Protein AF-A0A087UY88-F1 (afdb_monomer_lite)

Structure (mmCIF, N/CA/C/O backbone):
data_AF-A0A087UY88-F1
#
_entry.id   AF-A0A087UY88-F1
#
loop_
_atom_site.group_PDB
_atom_site.id
_atom_site.type_symbol
_atom_site.label_atom_id
_atom_site.label_alt_id
_atom_site.label_comp_id
_atom_site.label_asym_id
_atom_site.label_entity_id
_atom_site.label_seq_id
_atom_site.pdbx_PDB_ins_code
_atom_site.Cartn_x
_atom_site.Cartn_y
_atom_site.Cartn_z
_atom_site.occupancy
_atom_site.B_iso_or_equiv
_atom_site.auth_seq_id
_atom_site.auth_comp_id
_atom_site.auth_asym_id
_atom_site.auth_atom_id
_atom_site.pdbx_PDB_model_num
ATOM 1 N N . MET A 1 1 ? -2.947 -26.853 -0.147 1.00 39.25 1 MET A N 1
ATOM 2 C CA . MET A 1 1 ? -1.763 -25.97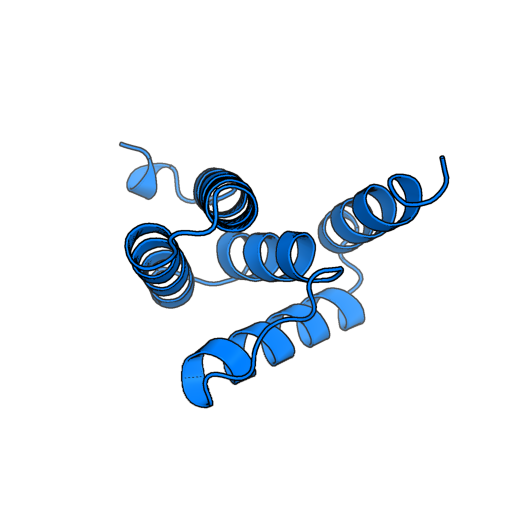2 -0.004 1.00 39.25 1 MET A CA 1
ATOM 3 C C . MET A 1 1 ? -1.336 -25.347 -1.350 1.00 39.25 1 MET A C 1
ATOM 5 O O . MET A 1 1 ? -0.202 -25.516 -1.757 1.00 39.25 1 MET A O 1
ATOM 9 N N . GLN A 1 2 ? -2.207 -24.611 -2.062 1.00 45.34 2 GLN A N 1
ATOM 10 C CA . GLN A 1 2 ? -1.881 -24.058 -3.403 1.00 45.34 2 GLN A CA 1
ATOM 11 C C . GLN A 1 2 ? -1.977 -22.519 -3.513 1.00 45.34 2 GLN A C 1
ATOM 13 O O . GLN A 1 2 ? -1.636 -21.947 -4.542 1.00 45.34 2 GLN A O 1
ATOM 18 N N . LYS A 1 3 ? -2.404 -21.814 -2.453 1.00 47.28 3 LYS A N 1
ATOM 19 C CA . LYS A 1 3 ? -2.652 -20.357 -2.498 1.00 47.28 3 LYS A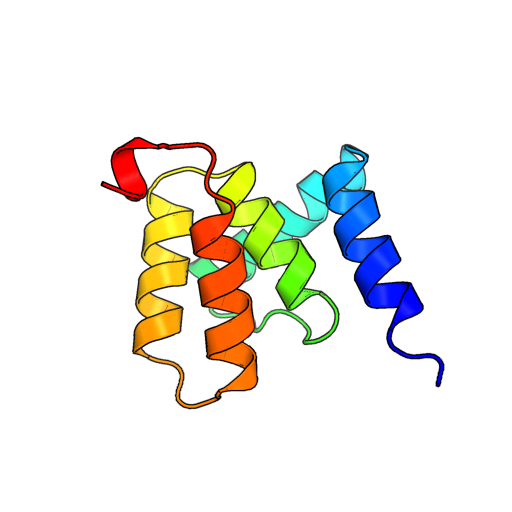 CA 1
ATOM 20 C C . LYS A 1 3 ? -1.415 -19.477 -2.251 1.00 47.28 3 LYS A C 1
ATOM 22 O O . LYS A 1 3 ? -1.475 -18.290 -2.535 1.00 47.28 3 LYS A O 1
ATOM 27 N N . LYS A 1 4 ? -0.302 -20.040 -1.760 1.00 48.78 4 LYS A N 1
ATOM 28 C CA . LYS A 1 4 ? 0.909 -19.278 -1.385 1.00 48.78 4 LYS A CA 1
ATOM 29 C C . LYS A 1 4 ? 1.885 -19.039 -2.543 1.00 48.78 4 LYS A C 1
ATOM 31 O O . LYS A 1 4 ? 2.658 -18.091 -2.506 1.00 48.78 4 LYS A O 1
ATOM 36 N N . LEU A 1 5 ? 1.828 -19.867 -3.589 1.00 47.59 5 LEU A N 1
ATOM 3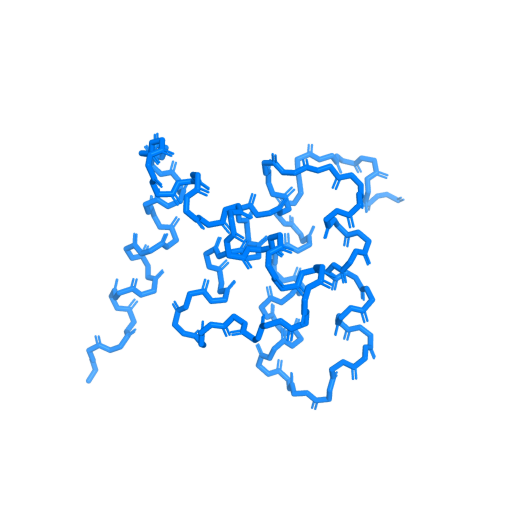7 C CA . LEU A 1 5 ? 2.760 -19.763 -4.714 1.00 47.59 5 LEU A CA 1
ATOM 38 C C . LEU A 1 5 ? 2.419 -18.572 -5.622 1.00 47.59 5 LEU A C 1
ATOM 40 O O . LEU A 1 5 ? 3.310 -17.859 -6.058 1.00 47.59 5 LEU A O 1
ATOM 44 N N . ARG A 1 6 ? 1.125 -18.284 -5.825 1.00 52.62 6 ARG A N 1
ATOM 45 C CA . ARG A 1 6 ? 0.679 -17.128 -6.620 1.00 52.62 6 ARG A CA 1
ATOM 46 C C . ARG A 1 6 ? 1.013 -15.793 -5.960 1.00 52.62 6 ARG A C 1
ATOM 48 O O . ARG A 1 6 ? 1.407 -14.881 -6.666 1.00 52.62 6 ARG A O 1
ATOM 55 N N . SER A 1 7 ? 0.908 -15.682 -4.635 1.00 52.69 7 SER A N 1
ATOM 56 C CA . SER A 1 7 ? 1.278 -14.458 -3.911 1.00 52.69 7 SER A CA 1
ATOM 57 C C . SER A 1 7 ? 2.781 -14.181 -3.964 1.00 52.69 7 SER A C 1
ATOM 59 O O . SER A 1 7 ? 3.173 -13.032 -4.118 1.00 52.69 7 SER A O 1
ATOM 61 N N . ILE A 1 8 ? 3.616 -15.226 -3.899 1.00 55.03 8 ILE A N 1
ATOM 62 C CA . ILE A 1 8 ? 5.073 -15.087 -4.029 1.00 55.03 8 ILE A CA 1
ATOM 63 C C . ILE A 1 8 ? 5.449 -14.771 -5.476 1.00 55.03 8 ILE A C 1
ATOM 65 O O . ILE A 1 8 ? 6.287 -13.911 -5.684 1.00 55.03 8 ILE A O 1
ATOM 69 N N . ILE A 1 9 ? 4.799 -15.385 -6.472 1.00 54.28 9 ILE A N 1
ATOM 70 C CA . ILE A 1 9 ? 5.031 -15.058 -7.887 1.00 54.28 9 ILE A CA 1
ATOM 71 C C . ILE A 1 9 ? 4.578 -13.630 -8.199 1.00 54.28 9 ILE A C 1
ATOM 73 O O . ILE A 1 9 ? 5.279 -12.950 -8.932 1.00 54.28 9 ILE A O 1
ATOM 77 N N . LEU A 1 10 ? 3.469 -13.142 -7.631 1.00 53.34 10 LEU A N 1
ATOM 78 C CA . LEU A 1 10 ? 2.984 -11.772 -7.844 1.00 53.34 10 LEU A CA 1
ATOM 79 C C . LEU A 1 10 ? 3.889 -10.726 -7.165 1.00 53.34 10 LEU A C 1
ATOM 81 O O . LEU A 1 10 ? 4.221 -9.712 -7.767 1.00 53.34 10 LEU A O 1
ATOM 85 N N . ALA A 1 11 ? 4.349 -11.003 -5.939 1.00 55.06 11 ALA A N 1
ATOM 86 C CA . ALA A 1 11 ? 5.360 -10.186 -5.265 1.00 55.06 11 ALA A CA 1
ATOM 87 C C . ALA A 1 11 ? 6.708 -10.226 -6.011 1.00 55.06 11 ALA A C 1
ATOM 89 O O . ALA A 1 11 ? 7.339 -9.191 -6.207 1.00 55.06 11 ALA A O 1
ATOM 90 N N . ALA A 1 12 ? 7.111 -11.404 -6.495 1.00 48.59 12 ALA A N 1
ATOM 91 C CA . ALA A 1 12 ? 8.316 -11.592 -7.291 1.00 48.59 12 ALA A CA 1
ATOM 92 C C . ALA A 1 12 ? 8.216 -10.927 -8.668 1.00 48.59 12 ALA A C 1
ATOM 94 O O . ALA A 1 12 ? 9.230 -10.450 -9.142 1.00 48.59 12 ALA A O 1
ATOM 95 N N . SER A 1 13 ? 7.036 -10.839 -9.295 1.00 51.81 13 SER A N 1
ATOM 96 C CA . SER A 1 13 ? 6.845 -10.177 -10.601 1.00 51.81 13 SER A CA 1
ATOM 97 C C . SER A 1 13 ? 6.741 -8.656 -10.493 1.00 51.81 13 SER A C 1
ATOM 99 O O . SER A 1 13 ? 7.219 -7.969 -11.390 1.00 51.81 13 SER A O 1
ATOM 101 N N . VAL A 1 14 ? 6.257 -8.118 -9.366 1.00 51.53 14 VAL A N 1
ATOM 102 C CA . VAL A 1 14 ? 6.466 -6.697 -9.025 1.00 51.53 14 VAL A CA 1
ATOM 103 C C . VAL A 1 14 ? 7.952 -6.406 -8.782 1.00 51.53 14 VAL A C 1
ATOM 105 O O . VAL A 1 14 ? 8.446 -5.376 -9.226 1.00 51.53 14 VAL A O 1
ATOM 108 N N . LEU A 1 15 ? 8.688 -7.332 -8.154 1.00 50.59 15 LEU A N 1
ATOM 109 C CA . LEU A 1 15 ? 10.150 -7.255 -8.014 1.00 50.59 15 LEU A CA 1
ATOM 110 C C . LEU A 1 15 ? 10.907 -7.454 -9.344 1.00 50.59 15 LEU A C 1
ATOM 112 O O . LEU A 1 15 ? 12.005 -6.922 -9.483 1.00 50.59 15 LEU A O 1
ATOM 116 N N . TYR A 1 16 ? 10.349 -8.194 -10.312 1.00 49.53 16 TYR A N 1
ATOM 117 C CA . TYR A 1 16 ? 11.023 -8.550 -11.573 1.00 49.53 16 TYR A CA 1
ATOM 118 C C . TYR A 1 16 ? 10.935 -7.466 -12.658 1.00 49.53 16 TYR A C 1
ATOM 120 O O . TYR A 1 16 ? 11.598 -7.586 -13.683 1.00 49.53 16 TYR A O 1
ATOM 128 N N . GLY A 1 17 ? 10.158 -6.397 -12.449 1.00 51.12 17 GLY A N 1
ATOM 129 C CA . GLY A 1 17 ? 10.215 -5.212 -13.311 1.00 51.12 17 GLY A CA 1
ATOM 130 C C . GLY A 1 17 ? 9.661 -5.404 -14.725 1.00 51.12 17 GLY A C 1
ATOM 131 O O . GLY A 1 17 ? 10.094 -4.704 -15.639 1.00 51.12 17 GLY A O 1
ATOM 132 N N . ASP A 1 18 ? 8.697 -6.310 -14.922 1.00 62.72 18 ASP A N 1
ATOM 133 C CA . ASP A 1 18 ? 7.905 -6.286 -16.151 1.00 62.72 18 ASP A CA 1
ATOM 134 C C . ASP A 1 18 ? 7.063 -5.002 -16.176 1.00 62.72 18 ASP A C 1
ATOM 136 O O . ASP A 1 18 ? 6.205 -4.770 -15.316 1.00 62.72 18 ASP A O 1
ATOM 140 N N . ASN A 1 19 ? 7.355 -4.141 -17.148 1.00 64.81 19 ASN A N 1
ATOM 141 C CA . ASN A 1 19 ? 6.821 -2.784 -17.208 1.00 64.81 19 ASN A CA 1
ATOM 142 C C . ASN A 1 19 ? 5.284 -2.799 -17.310 1.00 64.81 19 ASN A C 1
ATOM 144 O O . ASN A 1 19 ? 4.611 -1.969 -16.705 1.00 64.81 19 ASN A O 1
ATOM 148 N N . GLU A 1 20 ? 4.712 -3.802 -17.988 1.00 67.88 20 GLU A N 1
ATOM 149 C CA . GLU A 1 20 ? 3.260 -3.967 -18.119 1.00 67.88 20 GLU A CA 1
ATOM 150 C C . GLU A 1 20 ? 2.594 -4.271 -16.767 1.00 67.88 20 GLU A C 1
ATOM 152 O O . GLU A 1 20 ? 1.556 -3.693 -16.425 1.00 67.88 20 GLU A O 1
ATOM 157 N N . THR A 1 21 ? 3.210 -5.134 -15.959 1.00 71.38 21 THR A N 1
ATOM 158 C CA . THR A 1 21 ? 2.698 -5.510 -14.635 1.00 71.38 21 THR A CA 1
ATOM 159 C C . THR A 1 21 ? 2.764 -4.345 -13.644 1.00 71.38 21 THR A C 1
ATOM 161 O O . THR A 1 21 ? 1.801 -4.106 -12.907 1.00 71.38 21 THR A O 1
ATOM 164 N N . VAL A 1 22 ? 3.853 -3.569 -13.659 1.00 71.44 22 VAL A N 1
ATOM 165 C CA . VAL A 1 22 ? 3.991 -2.363 -12.822 1.00 71.44 22 VAL A CA 1
ATOM 166 C C . VAL A 1 22 ? 2.988 -1.288 -13.245 1.00 71.44 22 VAL A C 1
ATOM 168 O O . VAL A 1 22 ? 2.303 -0.724 -12.389 1.00 71.44 22 VAL A O 1
ATOM 171 N N . SER A 1 23 ? 2.830 -1.042 -14.549 1.00 77.25 23 SER A N 1
ATOM 172 C CA . SER A 1 23 ? 1.831 -0.099 -15.066 1.00 77.25 23 SER A CA 1
ATOM 173 C C . SER A 1 23 ? 0.409 -0.496 -14.675 1.00 77.25 23 SER A C 1
ATOM 175 O O . SER A 1 23 ? -0.356 0.350 -14.217 1.00 77.25 23 SER A O 1
ATOM 177 N N . ARG A 1 24 ? 0.050 -1.783 -14.772 1.00 81.19 24 ARG A N 1
ATOM 178 C CA . ARG A 1 24 ? -1.266 -2.270 -14.327 1.00 81.19 24 ARG A CA 1
ATOM 179 C C . ARG A 1 24 ? -1.473 -2.109 -12.825 1.00 81.19 24 ARG A C 1
ATOM 181 O O . ARG A 1 24 ? -2.549 -1.687 -12.413 1.00 81.19 24 ARG A O 1
ATOM 188 N N . ALA A 1 25 ? -0.465 -2.411 -12.007 1.00 82.25 25 ALA A N 1
ATOM 189 C CA . ALA A 1 25 ? -0.554 -2.228 -10.560 1.00 82.25 25 ALA A CA 1
ATOM 190 C C . ALA A 1 25 ? -0.769 -0.753 -10.184 1.00 82.25 25 ALA A C 1
ATOM 192 O O . ALA A 1 25 ? -1.618 -0.459 -9.344 1.00 82.25 25 ALA A O 1
ATOM 193 N N . LYS A 1 26 ? -0.069 0.169 -10.860 1.00 82.62 26 LYS A N 1
ATOM 194 C CA . LYS A 1 26 ? -0.260 1.617 -10.693 1.00 82.62 26 LYS A CA 1
ATOM 195 C C . LYS A 1 26 ? 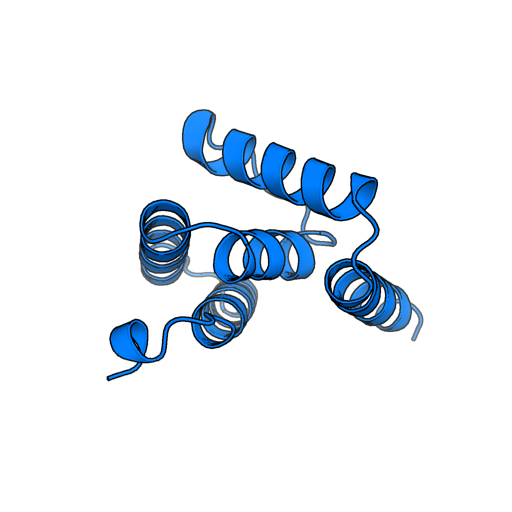-1.663 2.070 -11.090 1.00 82.62 26 LYS A C 1
ATOM 197 O O . LYS A 1 26 ? -2.280 2.808 -10.334 1.00 82.62 26 LYS A O 1
ATOM 202 N N . LEU A 1 27 ? -2.188 1.594 -12.220 1.00 85.38 27 LEU A N 1
ATOM 203 C CA . LEU A 1 27 ? -3.549 1.922 -12.662 1.00 85.38 27 LEU A CA 1
ATOM 204 C C . LEU A 1 27 ? -4.607 1.457 -11.654 1.00 85.38 27 LEU A C 1
ATOM 206 O O . LEU A 1 27 ? -5.496 2.224 -11.302 1.00 85.38 27 LEU A O 1
ATOM 210 N N . ILE A 1 28 ? -4.483 0.228 -11.143 1.00 86.69 28 ILE A N 1
ATOM 211 C CA . ILE A 1 28 ? -5.398 -0.304 -10.121 1.00 86.69 28 ILE A CA 1
ATOM 212 C C . ILE A 1 28 ? -5.311 0.522 -8.831 1.00 86.69 28 ILE A C 1
ATOM 214 O O . ILE A 1 28 ? -6.330 0.783 -8.197 1.00 86.69 28 ILE A O 1
ATOM 218 N N . PHE A 1 29 ? -4.107 0.942 -8.435 1.00 87.94 29 PHE A N 1
ATOM 219 C CA . PHE A 1 29 ? -3.933 1.790 -7.259 1.00 87.94 29 PHE A CA 1
ATOM 220 C C . PHE A 1 29 ? -4.542 3.184 -7.453 1.00 87.94 29 PHE A C 1
ATOM 222 O O . PHE A 1 29 ? -5.220 3.683 -6.561 1.00 87.94 29 PHE A O 1
ATOM 229 N N . GLN A 1 30 ? -4.355 3.794 -8.624 1.00 88.31 30 GLN A N 1
ATOM 230 C CA . GLN A 1 30 ? -4.951 5.091 -8.949 1.00 88.31 30 GLN A CA 1
ATOM 231 C C . GLN A 1 30 ? -6.478 5.034 -8.953 1.00 88.31 30 GLN A C 1
ATOM 233 O O . GLN A 1 30 ? -7.121 5.924 -8.403 1.00 88.31 30 GLN A O 1
ATOM 238 N N . ASP A 1 31 ? -7.058 3.974 -9.515 1.00 89.31 31 ASP A N 1
ATOM 239 C CA . ASP A 1 31 ? -8.505 3.752 -9.495 1.00 89.31 31 ASP A CA 1
ATOM 240 C C . ASP A 1 31 ? -9.029 3.575 -8.059 1.00 89.31 31 ASP A C 1
ATOM 242 O O . ASP A 1 31 ? -10.085 4.094 -7.691 1.00 89.31 31 ASP A O 1
ATOM 246 N N . TRP A 1 32 ? -8.242 2.927 -7.195 1.00 91.00 32 TRP A N 1
ATOM 247 C CA . TRP A 1 32 ? -8.554 2.844 -5.771 1.00 91.00 32 TRP A CA 1
ATOM 248 C C . TRP A 1 32 ? -8.506 4.212 -5.075 1.00 91.00 32 TRP A C 1
ATOM 250 O O . TRP A 1 32 ? -9.429 4.538 -4.330 1.00 91.00 32 TRP A O 1
ATOM 260 N N . MET A 1 33 ? -7.490 5.035 -5.345 1.00 88.75 33 MET A N 1
ATOM 261 C CA . MET A 1 33 ? -7.365 6.373 -4.753 1.00 88.75 33 MET A CA 1
ATOM 262 C C . MET A 1 33 ? -8.451 7.347 -5.222 1.00 88.75 33 MET A C 1
ATOM 264 O O . MET A 1 33 ? -8.978 8.104 -4.412 1.00 88.75 33 MET A O 1
ATOM 268 N N . GLN A 1 34 ? -8.757 7.361 -6.523 1.00 89.62 34 GLN A N 1
ATOM 269 C CA . GLN A 1 34 ? -9.646 8.357 -7.130 1.00 89.62 34 GLN A CA 1
ATOM 270 C C . GLN A 1 34 ? -11.117 7.953 -7.046 1.00 89.62 34 GLN A C 1
ATOM 272 O O . GLN A 1 34 ? -11.968 8.782 -6.731 1.00 89.62 34 GLN A O 1
ATOM 277 N N . ASN A 1 35 ? -11.415 6.679 -7.308 1.00 87.06 35 ASN A N 1
ATOM 278 C CA . ASN A 1 35 ? -12.785 6.184 -7.436 1.00 87.06 35 ASN A CA 1
ATOM 279 C C . ASN A 1 35 ? -13.213 5.303 -6.253 1.00 87.06 35 ASN A C 1
ATOM 281 O O . ASN A 1 35 ? -14.360 4.859 -6.197 1.00 87.06 35 ASN A O 1
ATOM 285 N N . GLY A 1 36 ? -12.313 5.016 -5.304 1.00 85.81 36 GLY A N 1
ATOM 286 C CA . GLY A 1 36 ? -12.604 4.144 -4.164 1.00 85.81 36 GLY A CA 1
ATOM 287 C C . GLY A 1 36 ? -12.802 2.675 -4.555 1.00 85.81 36 GLY A C 1
ATOM 288 O O . GLY A 1 36 ? -13.363 1.892 -3.781 1.00 85.81 36 GLY A O 1
ATOM 289 N N . VAL A 1 37 ? -12.365 2.278 -5.755 1.00 86.12 37 VAL A N 1
ATOM 290 C CA . VAL A 1 37 ? -12.535 0.911 -6.258 1.00 86.12 37 VAL A CA 1
ATOM 291 C C . VAL A 1 37 ? -11.653 -0.039 -5.458 1.00 86.12 37 VAL A C 1
ATOM 293 O O . VAL A 1 37 ? -10.436 0.106 -5.380 1.00 86.12 37 VAL A O 1
ATOM 296 N N . LYS A 1 38 ? -12.271 -1.043 -4.829 1.00 83.75 38 LYS A N 1
ATOM 297 C CA . LYS A 1 38 ? -11.550 -1.976 -3.958 1.00 83.75 38 LYS A CA 1
ATOM 298 C C . LYS A 1 38 ? -10.558 -2.818 -4.752 1.00 83.75 38 LYS A C 1
ATOM 300 O O . LYS A 1 38 ? -10.943 -3.568 -5.648 1.00 83.75 38 LYS A O 1
ATOM 305 N N . VAL A 1 39 ? -9.302 -2.809 -4.312 1.00 85.50 39 VAL A N 1
ATOM 306 C CA . VAL A 1 39 ? -8.266 -3.683 -4.865 1.00 85.50 39 VAL A CA 1
ATOM 307 C C . VAL A 1 39 ? -8.617 -5.157 -4.591 1.00 85.50 39 VAL A C 1
ATOM 309 O O . VAL A 1 39 ? -8.909 -5.518 -3.436 1.00 85.50 39 VAL A O 1
ATOM 312 N N . PRO A 1 40 ? -8.574 -6.037 -5.613 1.00 80.50 40 PRO A N 1
ATOM 313 C CA . PRO A 1 40 ? -8.831 -7.463 -5.447 1.00 80.50 40 PRO A CA 1
ATOM 314 C C . PRO A 1 40 ? -7.908 -8.084 -4.384 1.00 80.50 40 PRO A C 1
ATOM 316 O O . PRO A 1 40 ? -6.698 -7.854 -4.438 1.00 80.50 40 PRO A O 1
ATOM 319 N N . PRO A 1 41 ? -8.414 -8.900 -3.435 1.00 79.81 41 PRO A N 1
ATOM 320 C CA . PRO A 1 41 ? -7.624 -9.408 -2.303 1.00 79.81 41 PRO A CA 1
ATOM 321 C C . PRO A 1 41 ? -6.322 -10.123 -2.686 1.00 79.81 41 PRO A C 1
ATOM 323 O O . PRO A 1 41 ? -5.331 -10.060 -1.967 1.00 79.81 41 PRO A O 1
ATOM 326 N N . ASN A 1 42 ? -6.313 -10.794 -3.836 1.00 76.06 42 ASN A N 1
ATOM 327 C CA . ASN A 1 42 ? -5.152 -11.483 -4.396 1.00 76.06 42 ASN A CA 1
ATOM 328 C C . ASN A 1 42 ? -4.084 -10.538 -4.969 1.00 76.06 42 ASN A C 1
ATOM 330 O O . ASN A 1 42 ? -2.941 -10.960 -5.116 1.00 76.06 42 ASN A O 1
ATOM 334 N N . LEU A 1 43 ? -4.453 -9.300 -5.306 1.00 80.56 43 LEU A N 1
ATOM 335 C CA . LEU A 1 43 ? -3.566 -8.289 -5.881 1.00 80.56 43 LEU A CA 1
ATOM 336 C C . LEU A 1 43 ? -3.111 -7.247 -4.855 1.00 80.56 43 LEU A C 1
ATOM 338 O O . LEU A 1 43 ? -2.091 -6.611 -5.083 1.00 80.56 43 LEU A O 1
ATOM 342 N N . ARG A 1 44 ? -3.805 -7.103 -3.717 1.00 84.94 44 ARG A N 1
ATOM 343 C CA . ARG A 1 44 ? -3.520 -6.088 -2.680 1.00 84.94 44 ARG A CA 1
ATOM 344 C C . ARG A 1 44 ? -2.054 -5.980 -2.308 1.00 84.94 44 ARG A C 1
ATOM 346 O O . ARG A 1 44 ? -1.483 -4.907 -2.402 1.00 84.94 44 ARG A O 1
ATOM 353 N N . SER A 1 45 ? -1.429 -7.102 -1.957 1.00 81.69 45 SER A N 1
ATOM 354 C CA . SER A 1 45 ? -0.016 -7.111 -1.570 1.00 81.69 45 SER A CA 1
ATOM 355 C C . SER A 1 45 ? 0.881 -6.529 -2.668 1.00 81.69 45 SER A C 1
ATOM 357 O O . SER A 1 45 ? 1.688 -5.650 -2.388 1.00 81.69 45 SER A O 1
ATOM 359 N N . ALA A 1 46 ? 0.703 -6.966 -3.916 1.00 80.81 46 ALA A N 1
ATOM 360 C CA . ALA A 1 46 ? 1.493 -6.499 -5.052 1.00 80.81 46 ALA A CA 1
ATOM 361 C C . ALA A 1 46 ? 1.208 -5.031 -5.391 1.00 80.81 46 ALA A C 1
ATOM 363 O O . ALA A 1 46 ? 2.136 -4.265 -5.616 1.00 80.81 46 ALA A O 1
ATOM 364 N N . VAL A 1 47 ? -0.065 -4.638 -5.386 1.00 85.75 47 VAL A N 1
ATOM 365 C CA . VAL A 1 47 ? -0.517 -3.282 -5.707 1.00 85.75 47 VAL A CA 1
ATOM 366 C C . VAL A 1 47 ? -0.034 -2.278 -4.659 1.00 85.75 47 VAL A C 1
ATOM 368 O O . VAL A 1 47 ? 0.516 -1.250 -5.034 1.00 85.75 47 VAL A O 1
ATOM 371 N N . TYR A 1 48 ? -0.144 -2.592 -3.365 1.00 87.88 48 TYR A N 1
ATOM 372 C CA . TYR A 1 48 ? 0.319 -1.707 -2.289 1.00 87.88 48 TYR A CA 1
ATOM 373 C C . TYR A 1 48 ? 1.841 -1.562 -2.302 1.00 87.88 48 TYR A C 1
ATOM 375 O O . TYR A 1 48 ? 2.352 -0.449 -2.246 1.00 87.88 48 TYR A O 1
ATOM 383 N N . ASN A 1 49 ? 2.574 -2.670 -2.452 1.00 83.31 49 ASN A N 1
ATOM 384 C CA . ASN A 1 49 ? 4.032 -2.624 -2.564 1.00 83.31 49 ASN A CA 1
ATOM 385 C C . ASN A 1 49 ? 4.478 -1.856 -3.816 1.00 83.31 49 ASN A C 1
ATOM 387 O O . ASN A 1 49 ? 5.385 -1.038 -3.736 1.00 83.31 49 ASN A O 1
ATOM 391 N N . ALA A 1 50 ? 3.837 -2.067 -4.970 1.00 82.12 50 ALA A N 1
ATOM 392 C CA . ALA A 1 50 ? 4.169 -1.336 -6.189 1.00 82.12 50 ALA A CA 1
ATOM 393 C C . ALA A 1 50 ? 3.883 0.168 -6.054 1.00 82.12 50 ALA A C 1
ATOM 395 O O . ALA A 1 50 ? 4.688 0.986 -6.493 1.00 82.12 50 ALA A O 1
ATOM 396 N N . ALA A 1 51 ? 2.766 0.535 -5.428 1.00 83.88 51 ALA A N 1
ATOM 397 C CA . ALA A 1 51 ? 2.408 1.928 -5.200 1.00 83.88 51 ALA A CA 1
ATOM 398 C C . ALA A 1 51 ? 3.383 2.625 -4.249 1.00 83.88 51 ALA A C 1
ATOM 400 O O . ALA A 1 51 ? 3.839 3.719 -4.551 1.00 83.88 51 ALA A O 1
ATOM 401 N N . VAL A 1 52 ? 3.775 1.974 -3.153 1.00 83.31 52 VAL A N 1
ATOM 402 C CA . VAL A 1 52 ? 4.726 2.556 -2.197 1.00 83.31 52 VAL A CA 1
ATOM 403 C C . VAL A 1 52 ? 6.162 2.564 -2.740 1.00 83.31 52 VAL A C 1
ATOM 405 O O . VAL A 1 52 ? 6.895 3.524 -2.525 1.00 83.31 52 VAL A O 1
ATOM 408 N N . MET A 1 53 ? 6.585 1.529 -3.475 1.00 79.31 53 MET A N 1
ATOM 409 C CA . MET A 1 53 ? 7.947 1.452 -4.024 1.00 79.31 53 MET A CA 1
ATOM 410 C C . MET A 1 53 ? 8.178 2.343 -5.251 1.00 79.31 53 MET A C 1
ATOM 412 O O . MET A 1 53 ? 9.301 2.810 -5.449 1.00 79.31 53 MET A O 1
ATOM 416 N N . TYR A 1 54 ? 7.167 2.510 -6.110 1.00 80.12 54 TYR A N 1
ATOM 417 C CA . TYR A 1 54 ? 7.280 3.227 -7.390 1.00 80.12 54 TYR A CA 1
ATOM 418 C C . TYR A 1 54 ? 6.426 4.501 -7.468 1.00 80.12 54 TYR A C 1
ATOM 420 O O . TYR A 1 54 ? 6.423 5.148 -8.524 1.00 80.12 54 TYR A O 1
ATOM 428 N N . GLY A 1 55 ? 5.654 4.809 -6.429 1.00 78.44 55 GLY A N 1
ATOM 429 C CA . GLY A 1 55 ? 4.940 6.073 -6.247 1.00 78.44 55 GLY A CA 1
ATOM 430 C C . GLY A 1 55 ? 5.757 7.072 -5.428 1.00 78.44 55 GLY A C 1
ATOM 431 O O . GLY A 1 55 ? 6.979 6.947 -5.315 1.00 78.44 55 GLY A O 1
ATOM 432 N N . GLY A 1 56 ? 5.081 8.080 -4.885 1.00 82.44 56 GLY A N 1
ATOM 433 C CA . GLY A 1 56 ? 5.654 9.130 -4.051 1.00 82.44 56 GLY A CA 1
ATOM 434 C C . GLY A 1 56 ? 4.960 9.253 -2.693 1.00 82.44 56 GLY A C 1
ATOM 435 O O . GLY A 1 56 ? 4.394 8.296 -2.162 1.00 82.44 56 GLY A O 1
ATOM 436 N N . ASN A 1 57 ? 5.025 10.454 -2.108 1.00 84.25 57 ASN A N 1
ATOM 437 C CA . ASN A 1 57 ? 4.429 10.725 -0.797 1.00 84.25 57 ASN A CA 1
ATOM 438 C C . ASN A 1 57 ? 2.908 10.535 -0.788 1.00 84.25 57 ASN A C 1
ATOM 440 O O . ASN A 1 57 ? 2.383 10.038 0.201 1.00 84.25 57 ASN A O 1
ATOM 444 N N . GLU A 1 58 ? 2.208 10.890 -1.867 1.00 88.19 58 GLU A N 1
ATOM 445 C CA . GLU A 1 58 ? 0.744 10.807 -1.923 1.00 88.19 58 GLU A CA 1
ATOM 446 C C . GLU A 1 58 ? 0.245 9.361 -1.797 1.00 88.19 58 GLU A C 1
ATOM 448 O O . GLU A 1 58 ? -0.666 9.079 -1.016 1.00 88.19 58 GLU A O 1
ATOM 453 N N . GLU A 1 59 ? 0.869 8.421 -2.513 1.00 88.19 59 GLU A N 1
ATOM 454 C CA . GLU A 1 59 ? 0.530 7.000 -2.431 1.00 88.19 59 GLU A CA 1
ATOM 455 C C . GLU A 1 59 ? 0.865 6.407 -1.057 1.00 88.19 59 GLU A C 1
ATOM 457 O O . GLU A 1 59 ? 0.118 5.570 -0.535 1.00 88.19 59 GLU A O 1
ATOM 462 N N . TRP A 1 60 ? 1.966 6.859 -0.451 1.00 87.88 60 TRP A N 1
ATOM 463 C CA . TRP A 1 60 ? 2.365 6.448 0.893 1.00 87.88 60 TRP A CA 1
ATOM 464 C C . TRP A 1 60 ? 1.377 6.953 1.951 1.00 87.88 60 TRP A C 1
ATOM 466 O O . TRP A 1 60 ? 0.869 6.165 2.748 1.00 87.88 60 TRP A O 1
ATOM 476 N N . GLU A 1 61 ? 1.034 8.243 1.926 1.00 89.88 61 GLU A N 1
ATOM 477 C CA . GLU A 1 61 ? 0.067 8.856 2.845 1.00 89.88 61 GLU A CA 1
ATOM 478 C C . GLU A 1 61 ? -1.326 8.249 2.689 1.00 89.88 61 GLU A C 1
ATOM 480 O O . GLU A 1 61 ? -2.050 8.060 3.670 1.00 89.88 61 GLU A O 1
ATOM 485 N N . PHE A 1 62 ? -1.715 7.903 1.462 1.00 91.00 62 PHE A N 1
ATOM 486 C CA . PHE A 1 62 ? -2.952 7.178 1.218 1.00 91.00 62 PHE A CA 1
ATOM 487 C C . PHE A 1 62 ? -2.934 5.795 1.882 1.00 91.00 62 PHE A C 1
ATOM 489 O O . PHE A 1 62 ? -3.853 5.476 2.638 1.00 91.00 62 PHE A O 1
ATOM 496 N N . CYS A 1 63 ? -1.875 5.001 1.683 1.00 89.94 63 CYS A N 1
ATOM 497 C CA . CYS A 1 63 ? -1.718 3.710 2.362 1.00 89.94 63 CYS A CA 1
ATOM 498 C C . CYS A 1 63 ? -1.723 3.854 3.893 1.00 89.94 63 CYS A C 1
ATOM 500 O O . CYS A 1 63 ? -2.324 3.029 4.582 1.00 89.94 63 CYS A O 1
ATOM 502 N N . TRP A 1 64 ? -1.095 4.907 4.424 1.00 89.62 64 TRP A N 1
ATOM 503 C CA . TRP A 1 64 ? -1.069 5.200 5.856 1.00 89.62 64 TRP A CA 1
ATOM 504 C C . TRP A 1 64 ? -2.462 5.502 6.414 1.00 89.62 64 TRP A C 1
ATOM 506 O O . TRP A 1 64 ? -2.870 4.902 7.409 1.00 89.62 64 TRP A O 1
ATOM 516 N N . ARG A 1 65 ? -3.245 6.353 5.741 1.00 91.88 65 ARG A N 1
ATOM 517 C CA . ARG A 1 65 ? -4.642 6.614 6.129 1.00 91.88 65 ARG A CA 1
ATOM 518 C C . ARG A 1 65 ? -5.482 5.342 6.092 1.00 91.88 65 ARG A C 1
ATOM 520 O O . ARG A 1 65 ? -6.188 5.040 7.049 1.00 91.88 65 ARG A O 1
ATOM 527 N N . GLN A 1 66 ? -5.349 4.549 5.031 1.00 91.12 66 GLN A N 1
ATOM 528 C CA . GLN A 1 66 ? -6.074 3.283 4.904 1.00 91.12 66 GLN A CA 1
ATOM 529 C C . GLN A 1 66 ? -5.690 2.279 5.998 1.00 91.12 66 GLN A C 1
ATOM 531 O O . GLN A 1 66 ? -6.549 1.536 6.473 1.00 91.12 66 GLN A O 1
ATOM 536 N N . TYR A 1 67 ? -4.431 2.283 6.447 1.00 90.50 67 TYR A N 1
ATOM 537 C CA . TYR A 1 67 ? -3.973 1.472 7.576 1.00 90.50 67 TYR A CA 1
ATOM 538 C C . TYR A 1 67 ? -4.654 1.882 8.890 1.00 90.50 67 TYR A C 1
ATOM 540 O O . TYR A 1 67 ? -5.047 1.015 9.670 1.00 90.50 67 TYR A O 1
ATOM 548 N N . GLN A 1 68 ? -4.832 3.186 9.117 1.00 90.88 68 GLN A N 1
ATOM 549 C CA . GLN A 1 68 ? -5.501 3.713 10.309 1.00 90.88 68 GLN A CA 1
ATOM 550 C C . GLN A 1 68 ? -7.019 3.470 10.299 1.00 90.88 68 GLN A C 1
ATOM 552 O O . GLN A 1 68 ? -7.610 3.241 11.352 1.00 90.88 68 GLN A O 1
ATOM 557 N N . GLU A 1 69 ? -7.652 3.506 9.125 1.00 92.38 69 GLU A N 1
ATOM 558 C CA . GLU A 1 69 ? -9.104 3.334 8.974 1.00 92.38 69 GLU A CA 1
ATOM 559 C C . GLU A 1 69 ? -9.550 1.865 8.995 1.00 92.38 69 GLU A C 1
ATOM 561 O O . GLU A 1 69 ? -10.663 1.547 9.427 1.00 92.38 69 GLU A O 1
ATOM 566 N N . THR A 1 70 ? -8.712 0.946 8.508 1.00 90.12 70 THR A N 1
ATOM 567 C CA . THR A 1 70 ? -9.103 -0.460 8.390 1.00 90.12 70 THR A CA 1
ATOM 568 C C . THR A 1 70 ? -9.136 -1.168 9.747 1.00 90.12 70 THR A C 1
ATOM 570 O O . THR A 1 70 ? -8.192 -1.121 10.533 1.00 90.12 70 THR A O 1
ATOM 573 N N . GLN A 1 71 ? -10.220 -1.906 9.998 1.00 92.00 71 GLN A N 1
ATOM 574 C CA . GLN A 1 71 ? -10.385 -2.766 11.181 1.00 92.00 71 GLN A CA 1
ATOM 575 C C . GLN A 1 71 ? -10.050 -4.235 10.891 1.00 92.00 71 GLN A C 1
ATOM 577 O O . GLN A 1 71 ? -10.252 -5.106 11.735 1.00 92.00 71 GLN A O 1
ATOM 582 N N . VAL A 1 72 ? -9.582 -4.539 9.677 1.00 91.25 72 VAL A N 1
ATOM 583 C CA . VAL A 1 72 ? -9.288 -5.906 9.243 1.00 91.25 72 VAL A CA 1
ATOM 584 C C . VAL A 1 72 ? -7.801 -6.194 9.486 1.00 91.25 72 VAL A C 1
ATOM 586 O O . VAL A 1 72 ? -6.967 -5.653 8.757 1.00 91.25 72 VAL A O 1
ATOM 589 N N . PRO A 1 73 ? -7.427 -7.088 10.425 1.00 88.25 73 PRO A N 1
ATOM 590 C CA . PRO A 1 73 ? -6.020 -7.302 10.786 1.00 88.25 73 PRO A CA 1
ATOM 591 C C . PRO A 1 73 ? -5.147 -7.777 9.619 1.00 88.25 73 PRO A C 1
ATOM 593 O O . PRO A 1 73 ? -3.985 -7.398 9.498 1.00 88.25 73 PRO A O 1
ATOM 596 N N . SER A 1 74 ? -5.708 -8.584 8.711 1.00 85.31 74 SER A N 1
ATOM 597 C CA . SER A 1 74 ? -4.986 -9.018 7.511 1.00 85.31 74 SER A CA 1
ATOM 598 C C . SER A 1 74 ? -4.704 -7.866 6.547 1.00 85.31 74 SER A C 1
ATOM 600 O O . SER A 1 74 ? -3.690 -7.886 5.860 1.00 85.31 74 SER A O 1
ATOM 602 N N . GLU A 1 75 ? -5.590 -6.871 6.490 1.00 87.31 75 GLU A N 1
ATOM 603 C CA . GLU A 1 75 ? -5.405 -5.677 5.665 1.00 87.31 75 GLU A CA 1
ATOM 604 C C . GLU A 1 75 ? -4.364 -4.744 6.291 1.00 87.31 75 GLU A C 1
ATOM 606 O O . GLU A 1 75 ? -3.462 -4.287 5.593 1.00 87.31 75 GLU A O 1
ATOM 611 N N . GLN A 1 76 ? -4.430 -4.549 7.614 1.00 88.62 76 GLN A N 1
ATOM 612 C CA . GLN A 1 76 ? -3.422 -3.798 8.369 1.00 88.62 76 GLN A CA 1
ATOM 613 C C . GLN A 1 76 ? -2.021 -4.361 8.142 1.00 88.62 76 GLN A C 1
ATOM 615 O O . GLN A 1 76 ? -1.099 -3.606 7.849 1.00 88.62 76 GLN A O 1
ATOM 620 N N . TYR A 1 77 ? -1.864 -5.688 8.213 1.00 87.31 77 TYR A N 1
ATOM 621 C CA . TYR A 1 77 ? -0.576 -6.338 7.971 1.00 87.31 77 TYR A CA 1
ATOM 622 C C . TYR A 1 77 ? -0.038 -6.067 6.559 1.00 87.31 77 TYR A C 1
ATOM 624 O O . TYR A 1 77 ? 1.144 -5.771 6.396 1.00 87.31 77 TYR A O 1
ATOM 632 N N . LEU A 1 78 ? -0.894 -6.145 5.534 1.00 86.75 78 LEU A N 1
ATOM 633 C CA . LEU A 1 78 ? -0.492 -5.893 4.147 1.00 86.75 78 LEU A CA 1
ATOM 634 C C . LEU A 1 78 ? -0.081 -4.437 3.916 1.00 86.75 78 LEU A C 1
ATOM 636 O O . LEU A 1 78 ? 0.917 -4.194 3.240 1.00 86.75 78 LEU A O 1
ATOM 640 N N . LEU A 1 79 ? -0.837 -3.489 4.472 1.00 89.56 79 LEU A N 1
ATOM 641 C CA . LEU A 1 79 ? -0.540 -2.062 4.367 1.00 89.56 79 LEU A CA 1
ATOM 642 C C . LEU A 1 79 ? 0.745 -1.714 5.121 1.00 89.56 79 LEU A C 1
ATOM 644 O O . LEU A 1 79 ? 1.612 -1.058 4.556 1.00 89.56 79 LEU A O 1
ATOM 648 N N . LEU A 1 80 ? 0.921 -2.223 6.342 1.00 86.25 80 LEU A N 1
ATOM 649 C CA . LEU A 1 80 ? 2.135 -2.015 7.132 1.00 86.25 80 LEU A CA 1
ATOM 650 C C . LEU A 1 80 ? 3.378 -2.584 6.433 1.00 86.25 80 LEU A C 1
ATOM 652 O O . LEU A 1 80 ? 4.410 -1.920 6.366 1.00 86.25 80 LEU A O 1
ATOM 656 N N . ALA A 1 81 ? 3.271 -3.790 5.867 1.00 84.44 81 ALA A N 1
ATOM 657 C CA . ALA A 1 81 ? 4.352 -4.396 5.096 1.00 84.44 81 ALA A CA 1
ATOM 658 C C . ALA A 1 81 ? 4.713 -3.559 3.856 1.00 84.44 81 ALA A C 1
ATOM 660 O O . ALA A 1 81 ? 5.893 -3.388 3.560 1.00 84.44 81 ALA A O 1
ATOM 661 N N . ALA A 1 82 ? 3.715 -3.010 3.155 1.00 84.88 82 ALA A N 1
ATOM 662 C CA . ALA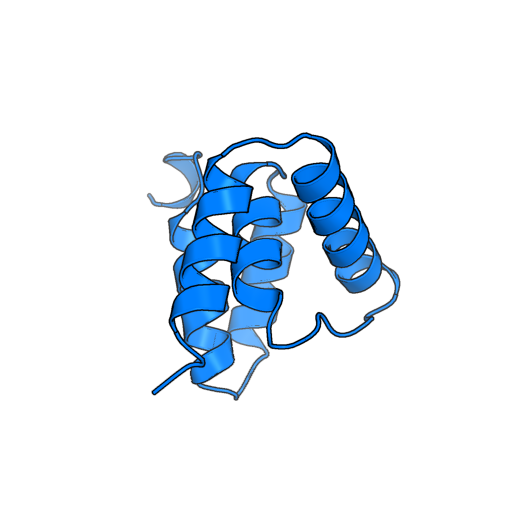 A 1 82 ? 3.943 -2.130 2.013 1.00 84.88 82 ALA A CA 1
ATOM 663 C C . ALA A 1 82 ? 4.573 -0.792 2.430 1.00 84.88 82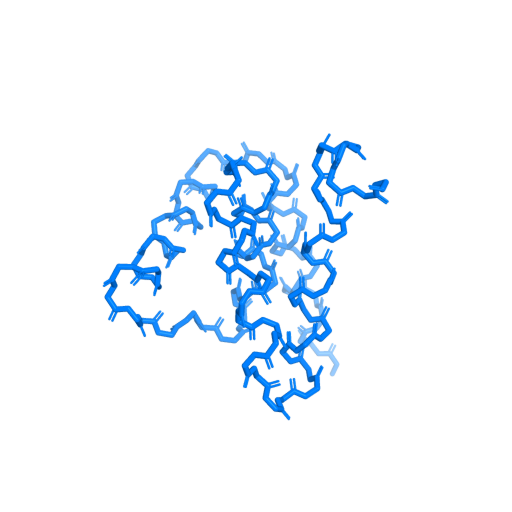 ALA A C 1
ATOM 665 O O . ALA A 1 82 ? 5.532 -0.355 1.804 1.00 84.88 82 ALA A O 1
ATOM 666 N N . LEU A 1 83 ? 4.112 -0.169 3.516 1.00 84.44 83 LEU A N 1
ATOM 667 C CA . LEU A 1 83 ? 4.679 1.080 4.040 1.00 84.44 83 LEU A CA 1
ATOM 668 C C . LEU A 1 83 ? 6.156 0.927 4.428 1.00 84.44 83 LEU A C 1
ATOM 670 O O . LEU A 1 83 ? 6.956 1.817 4.148 1.00 84.44 83 LEU A O 1
ATOM 674 N N . GLY A 1 84 ? 6.531 -0.224 4.998 1.00 78.50 84 GLY A N 1
ATOM 675 C CA . GLY A 1 84 ? 7.923 -0.568 5.309 1.00 78.50 84 GLY A CA 1
ATOM 676 C C . GLY A 1 84 ? 8.794 -0.874 4.084 1.00 78.50 84 GLY A C 1
ATOM 677 O O . GLY A 1 84 ? 10.015 -0.894 4.200 1.00 78.50 84 GLY A O 1
ATOM 678 N N . SER A 1 85 ? 8.191 -1.087 2.909 1.00 71.81 85 SER A N 1
ATOM 679 C CA . SER A 1 85 ? 8.909 -1.291 1.642 1.00 71.81 85 SER A CA 1
ATOM 680 C C . SER A 1 85 ? 9.291 0.018 0.933 1.00 71.81 85 SER A C 1
ATOM 682 O O . SER A 1 85 ? 9.855 -0.021 -0.163 1.00 71.81 85 SER A O 1
ATOM 684 N N . THR A 1 86 ? 9.001 1.179 1.540 1.00 68.06 86 THR A N 1
ATOM 685 C CA . THR A 1 86 ? 9.380 2.489 0.990 1.00 68.06 86 THR A CA 1
ATOM 686 C C . THR A 1 86 ? 10.892 2.595 0.783 1.00 68.06 86 THR A C 1
ATOM 688 O O . THR A 1 86 ? 11.697 2.164 1.608 1.00 68.06 86 THR A O 1
ATOM 691 N N . ARG A 1 87 ? 11.294 3.191 -0.345 1.00 60.56 87 ARG A N 1
ATOM 692 C CA . ARG A 1 87 ? 12.706 3.464 -0.666 1.00 60.56 87 ARG A CA 1
ATOM 693 C C . ARG A 1 87 ? 13.223 4.756 -0.026 1.00 60.56 87 ARG A C 1
ATOM 695 O O . ARG A 1 87 ? 14.419 5.025 -0.099 1.00 60.56 87 ARG A O 1
ATOM 702 N N . ASN A 1 88 ? 12.347 5.548 0.595 1.00 52.75 88 ASN A N 1
ATOM 703 C CA . ASN A 1 88 ? 12.717 6.779 1.285 1.00 52.75 88 ASN A CA 1
ATOM 704 C C . ASN A 1 88 ? 12.988 6.502 2.766 1.00 52.75 88 ASN A C 1
ATOM 706 O O . ASN A 1 88 ? 12.064 6.425 3.573 1.00 52.75 88 ASN A O 1
ATOM 710 N N . ALA A 1 89 ? 14.270 6.424 3.136 1.00 51.94 89 ALA A N 1
ATOM 711 C CA . ALA A 1 89 ? 14.695 6.304 4.534 1.00 51.94 89 ALA A CA 1
ATOM 712 C C . ALA A 1 89 ? 14.154 7.448 5.421 1.00 51.94 89 ALA A C 1
ATOM 714 O O . ALA A 1 89 ? 13.905 7.241 6.603 1.00 51.94 89 ALA A O 1
ATOM 715 N N . SER A 1 90 ? 13.893 8.622 4.838 1.00 55.66 90 SER A N 1
ATOM 716 C CA . SER A 1 90 ? 13.312 9.795 5.507 1.00 55.66 90 SER A CA 1
ATOM 717 C C . SER A 1 90 ? 11.863 9.608 5.975 1.00 55.66 90 SER A C 1
ATOM 719 O O . SER A 1 90 ? 11.378 10.418 6.752 1.00 55.66 90 SER A O 1
ATOM 721 N N . GLN A 1 91 ? 11.151 8.585 5.485 1.00 50.12 91 GLN A N 1
ATOM 722 C CA . GLN A 1 91 ? 9.794 8.245 5.939 1.00 50.12 91 GLN A CA 1
ATOM 723 C C . GLN A 1 91 ? 9.790 7.207 7.076 1.00 50.12 91 GLN A C 1
ATOM 725 O O . GLN A 1 91 ? 8.726 6.863 7.586 1.00 50.12 91 GLN A O 1
ATOM 730 N N . LEU A 1 92 ? 10.964 6.685 7.448 1.00 52.75 92 LEU A N 1
ATOM 731 C CA . LEU A 1 92 ? 11.146 5.670 8.492 1.00 52.75 92 LEU A CA 1
ATOM 732 C C . LEU A 1 92 ? 11.806 6.228 9.767 1.00 52.75 92 LEU A C 1
ATOM 734 O O . LEU A 1 92 ? 11.908 5.484 10.743 1.00 52.75 92 LEU A O 1
ATOM 738 N N . SER A 1 93 ? 12.280 7.484 9.754 1.00 39.84 93 SER A N 1
ATOM 739 C CA . SER A 1 93 ? 12.961 8.141 10.885 1.00 39.84 93 SER A CA 1
ATOM 740 C C . SER A 1 93 ? 12.051 9.058 11.685 1.00 39.84 93 SER A C 1
ATOM 742 O O . SER A 1 93 ? 11.383 9.886 11.026 1.00 39.84 93 SER A O 1
#

Sequence (93 aa):
MQKKLRSIILAASVLYGDNETVSRAKLIFQDWMQNGVKVPPNLRSAVYNAAVMYGGNEEWEFCWRQYQETQVPSEQYLLLAALGSTRNASQLS

Radius of gyration: 12.67 Å; chains: 1; bounding box: 28×37×29 Å

Organism: Stegodyphus mimosarum (NCBI:txid407821)

InterPro domains:
  IPR024571 ERAP1-like C-terminal domain [PF11838] (2-91)
  IPR050344 Peptidase M1 family aminopeptidases [PTHR11533] (2-92)

Foldseek 3Di:
DPLVVLLVVLLVVLVVCPVVSLVVLQVLLVCCVPVVDDDDPSCLLNSLLSCQAVHDPVSLVVLVVVLVPDPDVVSVVSSVVSNVSHPDVVSVD

Secondary structure (DSSP, 8-state):
--SHHHHHHHHHHHHHT-HHHHHHHHHHHHHHHHH-PPPPTTTHHHHHHHHHHHS-HHHHHHHHHHHHH---HHHHHHHHHHHTT-S-GGG--

pLDDT: mean 75.44, std 15.82, range [39.25, 92.38]